Protein AF-A0A7L5YLI7-F1 (afdb_monomer)

Secondary structure (DSSP, 8-state):
-EEEEEETTEEEEEES--TTHHHHHH-THHHHHHHHHHHHHHTEEEEEEE-GGGT-SSEEEEEEE-SSPP-------

Nearest PDB structures (foldseek):
  6drd-assembly1_A  TM=4.733E-01  e=6.252E+00  Homo sapiens
  2p9p-assembly1_D  TM=4.819E-01  e=8.999E+00  Bos taurus
  8clj-assembly1_A  TM=2.670E-01  e=7.501E+00  Homo sapiens

Mean predicted aligned error: 5.55 Å

pLDDT: mean 88.65, std 11.99, range [50.56, 97.5]

Solvent-accessible surface area (backbone atoms only — not comparable to full-atom values): 4585 Å² total; per-residue (Å²): 102,74,50,80,45,80,53,99,70,39,35,36,43,36,31,58,59,63,96,52,53,75,57,38,74,80,36,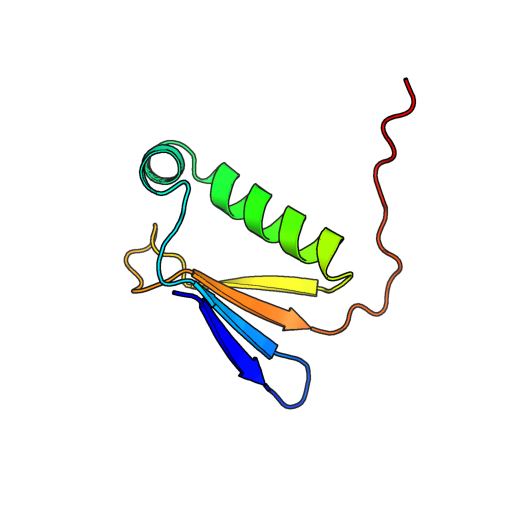62,64,52,58,56,49,51,42,49,50,49,22,61,75,67,52,27,46,54,42,79,77,39,39,47,92,78,72,42,85,28,36,31,33,43,36,31,78,43,93,66,84,76,84,74,85,75,84,82,128

Sequence (77 aa):
MTDLQVTDSGYILKEYNCPYHELAQEHREICDMEQTMMAQVLAADVELTQCMMDGHRGCYFNVLARTAPVQLHTQSS

Structure (mmCIF, N/CA/C/O backbone):
data_AF-A0A7L5YLI7-F1
#
_entry.id   AF-A0A7L5YLI7-F1
#
loop_
_atom_site.group_PDB
_atom_site.id
_atom_site.type_symbol
_atom_site.label_atom_id
_atom_site.label_alt_id
_atom_site.label_comp_id
_atom_site.label_asym_id
_atom_site.label_entity_id
_atom_site.label_seq_id
_atom_site.pdbx_PDB_ins_code
_atom_site.Cartn_x
_atom_site.Cartn_y
_atom_site.Cartn_z
_atom_site.occupancy
_atom_site.B_iso_or_equiv
_atom_site.auth_seq_id
_atom_site.auth_comp_id
_atom_site.auth_asym_id
_atom_site.auth_atom_id
_atom_site.pdbx_PDB_model_num
ATOM 1 N N . MET A 1 1 ? 9.347 -5.462 11.026 1.00 73.00 1 MET A N 1
ATOM 2 C CA . MET A 1 1 ? 10.304 -6.050 10.063 1.00 73.00 1 MET A CA 1
ATOM 3 C C . MET A 1 1 ? 9.700 -5.854 8.689 1.00 73.00 1 MET A C 1
ATOM 5 O O . MET A 1 1 ? 8.506 -6.102 8.561 1.00 73.00 1 MET A O 1
ATOM 9 N N . THR A 1 2 ? 10.485 -5.377 7.727 1.00 87.50 2 THR A N 1
ATOM 10 C CA . THR A 1 2 ? 10.017 -5.081 6.368 1.00 87.50 2 THR A CA 1
ATOM 11 C C . THR A 1 2 ? 10.880 -5.849 5.377 1.00 87.50 2 THR A C 1
ATOM 13 O O . THR A 1 2 ? 12.097 -5.902 5.550 1.00 87.50 2 THR A O 1
ATOM 16 N N . ASP A 1 3 ? 10.249 -6.476 4.391 1.00 93.94 3 ASP A N 1
ATOM 17 C CA . ASP A 1 3 ? 10.899 -7.276 3.349 1.00 93.94 3 ASP A CA 1
ATOM 18 C C . ASP A 1 3 ? 10.517 -6.742 1.965 1.00 93.94 3 ASP A C 1
ATOM 20 O O . ASP A 1 3 ? 9.396 -6.268 1.766 1.00 93.94 3 ASP A O 1
ATOM 24 N N . LEU A 1 4 ? 11.454 -6.807 1.020 1.00 95.12 4 LEU A N 1
ATOM 25 C CA . LEU A 1 4 ? 11.266 -6.353 -0.354 1.00 95.12 4 LEU A CA 1
ATOM 26 C C . LEU A 1 4 ? 11.488 -7.526 -1.308 1.00 95.12 4 LEU A C 1
ATOM 28 O O . LEU A 1 4 ? 12.573 -8.104 -1.350 1.00 95.12 4 LEU A O 1
ATOM 32 N N . GLN A 1 5 ? 10.485 -7.827 -2.127 1.00 96.50 5 GLN A N 1
ATOM 33 C CA . GLN A 1 5 ? 10.565 -8.856 -3.158 1.00 96.50 5 GLN A CA 1
ATOM 34 C C . GLN A 1 5 ? 10.450 -8.223 -4.546 1.00 96.50 5 GLN A C 1
ATOM 36 O O . GLN A 1 5 ? 9.420 -7.645 -4.871 1.00 96.50 5 GLN A O 1
ATOM 41 N N . VAL A 1 6 ? 11.478 -8.362 -5.385 1.00 94.94 6 VAL A N 1
ATOM 42 C CA . VAL A 1 6 ? 11.455 -7.878 -6.777 1.00 94.94 6 VAL A CA 1
ATOM 43 C C . VAL A 1 6 ? 10.572 -8.781 -7.643 1.00 94.94 6 VAL A C 1
ATOM 45 O O . VAL A 1 6 ? 10.561 -10.002 -7.469 1.00 94.94 6 VAL A O 1
ATOM 48 N N . THR A 1 7 ? 9.846 -8.177 -8.579 1.00 92.38 7 THR A N 1
ATOM 49 C CA . THR A 1 7 ? 9.044 -8.856 -9.605 1.00 92.38 7 THR A CA 1
ATOM 50 C C . THR A 1 7 ? 9.460 -8.370 -10.995 1.00 92.38 7 THR A C 1
ATOM 52 O O . THR A 1 7 ? 10.255 -7.440 -11.121 1.00 92.38 7 THR A O 1
ATOM 55 N N . ASP A 1 8 ? 8.910 -8.967 -12.052 1.00 91.31 8 ASP A N 1
ATOM 56 C CA . ASP A 1 8 ? 9.218 -8.560 -13.431 1.00 91.31 8 ASP A CA 1
ATOM 57 C C . ASP A 1 8 ? 8.780 -7.116 -13.746 1.00 91.31 8 ASP A C 1
ATOM 59 O O . ASP A 1 8 ? 9.343 -6.472 -14.629 1.00 91.31 8 ASP A O 1
ATOM 63 N N . SER A 1 9 ? 7.777 -6.597 -13.029 1.00 88.62 9 SER A N 1
ATOM 64 C CA . SER A 1 9 ? 7.142 -5.299 -13.293 1.00 88.62 9 SER A CA 1
ATOM 65 C C . SER A 1 9 ? 7.281 -4.286 -12.151 1.00 88.62 9 SER A C 1
ATOM 67 O O . SER A 1 9 ? 6.713 -3.195 -12.234 1.00 88.62 9 SER A O 1
ATOM 69 N N . GLY A 1 10 ? 7.996 -4.629 -11.077 1.00 93.69 10 GLY A N 1
ATOM 70 C CA . GLY A 1 10 ? 8.100 -3.787 -9.890 1.00 93.69 10 GLY A CA 1
ATOM 71 C C . GLY A 1 10 ? 8.591 -4.547 -8.663 1.00 93.69 10 GLY A C 1
ATOM 72 O O . GLY A 1 10 ? 9.580 -5.282 -8.722 1.00 93.69 10 GLY A O 1
ATOM 73 N N . TYR A 1 11 ? 7.923 -4.344 -7.530 1.00 96.06 11 TYR A N 1
ATOM 74 C CA . TYR A 1 11 ? 8.260 -5.017 -6.278 1.00 96.06 11 TYR A CA 1
ATOM 75 C C . TYR A 1 11 ? 7.055 -5.158 -5.350 1.00 96.06 11 TYR A C 1
ATOM 77 O O . TYR A 1 11 ? 6.082 -4.418 -5.440 1.00 96.06 11 TYR A O 1
ATOM 85 N N . ILE A 1 12 ? 7.150 -6.104 -4.423 1.00 97.06 12 ILE A N 1
ATOM 86 C CA . ILE A 1 12 ? 6.215 -6.281 -3.318 1.00 97.06 12 ILE A CA 1
ATOM 87 C C . ILE A 1 12 ? 6.929 -5.860 -2.036 1.00 97.06 12 ILE A C 1
ATOM 89 O O . ILE A 1 12 ? 7.949 -6.457 -1.674 1.00 97.06 12 ILE A O 1
ATOM 93 N N . LEU A 1 13 ? 6.392 -4.854 -1.347 1.00 96.31 13 LEU A N 1
ATOM 94 C CA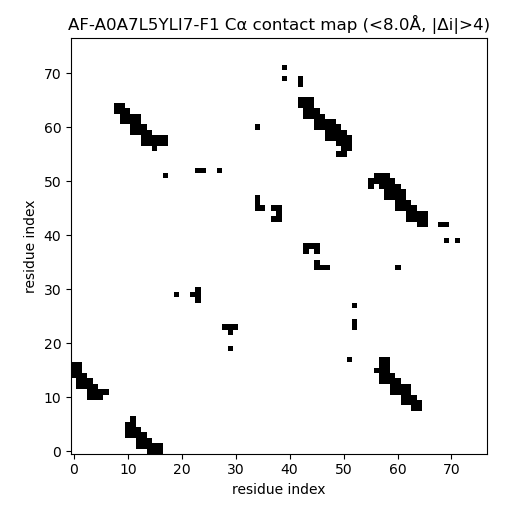 . LEU A 1 13 ? 6.824 -4.466 -0.005 1.00 96.31 13 LEU A CA 1
ATOM 95 C C . LEU A 1 13 ? 5.963 -5.193 1.028 1.00 96.31 13 LEU A C 1
ATOM 97 O O . LEU A 1 13 ? 4.737 -5.123 0.972 1.00 96.31 13 LEU A O 1
ATOM 101 N N . LYS A 1 14 ? 6.591 -5.895 1.969 1.00 96.50 14 LYS A N 1
ATOM 102 C CA . LYS A 1 14 ? 5.897 -6.655 3.015 1.00 96.50 14 LYS A CA 1
ATOM 103 C C . LYS A 1 14 ? 6.219 -6.082 4.377 1.00 96.50 14 LYS A C 1
ATOM 105 O O . LYS A 1 14 ? 7.379 -6.090 4.787 1.00 96.50 14 LYS A O 1
ATOM 110 N N . GLU A 1 15 ? 5.194 -5.680 5.107 1.00 95.25 15 GLU A N 1
ATOM 111 C CA . GLU A 1 15 ? 5.318 -5.159 6.461 1.00 95.25 15 GLU A CA 1
ATOM 112 C C . GLU A 1 15 ? 4.662 -6.110 7.452 1.00 95.25 15 GLU A C 1
ATOM 114 O O . GLU A 1 15 ? 3.465 -6.381 7.397 1.00 95.25 15 GLU A O 1
ATOM 119 N N . TYR A 1 16 ? 5.460 -6.638 8.375 1.00 94.00 16 TYR A N 1
ATOM 120 C CA . TYR A 1 16 ? 4.975 -7.586 9.383 1.00 94.00 16 TYR A CA 1
ATOM 121 C C . TYR A 1 16 ? 4.541 -6.908 10.688 1.00 94.00 16 TYR A C 1
ATOM 123 O O . TYR A 1 16 ? 4.068 -7.579 11.596 1.00 94.00 16 TYR A O 1
ATOM 131 N N . ASN A 1 17 ? 4.712 -5.586 10.783 1.00 90.12 17 ASN A N 1
ATOM 132 C CA . ASN A 1 17 ? 4.278 -4.771 11.913 1.00 90.12 17 ASN A CA 1
ATOM 133 C C . ASN A 1 17 ? 3.557 -3.538 11.358 1.00 90.12 17 ASN A C 1
ATOM 135 O O . ASN A 1 17 ? 4.142 -2.853 10.526 1.00 90.12 17 ASN A O 1
ATOM 139 N N . CYS A 1 18 ? 2.348 -3.232 11.837 1.00 89.00 18 CYS A N 1
ATOM 140 C CA . CYS A 1 18 ? 1.678 -1.967 11.526 1.00 89.00 18 CYS A CA 1
ATOM 141 C C . CYS A 1 18 ? 1.912 -1.017 12.705 1.00 89.00 18 CYS A C 1
ATOM 143 O O . CYS A 1 18 ? 1.502 -1.346 13.823 1.00 89.00 18 CYS A O 1
ATOM 145 N N . PRO A 1 19 ? 2.557 0.143 12.495 1.00 87.50 19 PRO A N 1
ATOM 146 C CA . PRO A 1 19 ? 2.774 1.114 13.568 1.00 87.50 19 PRO A CA 1
ATOM 147 C C . PRO A 1 19 ? 1.455 1.671 14.120 1.00 87.50 19 PRO A C 1
ATOM 149 O O . PRO A 1 19 ? 1.408 2.121 15.260 1.00 87.50 19 PRO A O 1
ATOM 152 N N . TYR A 1 20 ? 0.380 1.587 13.337 1.00 91.75 20 TYR A N 1
ATOM 153 C CA . TYR A 1 20 ? -0.954 2.047 13.696 1.00 91.75 20 TYR A CA 1
ATOM 154 C C . TYR A 1 20 ? -1.902 0.910 14.090 1.00 91.75 20 TYR A C 1
ATOM 156 O O . TYR A 1 20 ? -3.108 1.103 14.042 1.00 91.75 20 TYR A O 1
ATOM 164 N N . HIS A 1 21 ? -1.398 -0.273 14.461 1.00 89.88 21 HIS A N 1
ATOM 165 C CA . HIS A 1 21 ? -2.223 -1.473 14.654 1.00 89.88 21 HIS A CA 1
ATOM 166 C C . HIS A 1 21 ? -3.445 -1.270 15.568 1.00 89.88 21 HIS A C 1
ATOM 168 O O . HIS A 1 21 ? -4.521 -1.774 15.261 1.00 89.88 21 HIS A O 1
ATOM 174 N N . GLU A 1 22 ? -3.296 -0.547 16.679 1.00 91.56 22 GLU A N 1
ATOM 175 C CA . GLU A 1 22 ? -4.411 -0.258 17.594 1.00 91.56 22 GLU A CA 1
ATOM 176 C C . GLU A 1 22 ? -5.438 0.678 16.949 1.00 91.56 22 GLU A C 1
ATOM 178 O O . GLU A 1 22 ? -6.628 0.385 16.948 1.00 91.56 22 GLU A O 1
ATOM 183 N N . LEU A 1 23 ? -4.980 1.761 16.318 1.00 92.75 23 LEU A N 1
ATOM 184 C CA . LEU A 1 23 ? -5.866 2.723 15.665 1.00 92.75 23 LEU A CA 1
ATOM 185 C C . LEU A 1 23 ? -6.543 2.134 14.421 1.00 92.75 23 LEU A C 1
ATOM 187 O O . LEU A 1 23 ? -7.709 2.410 14.176 1.00 92.75 23 LEU A O 1
ATOM 191 N N . ALA A 1 24 ? -5.846 1.300 13.651 1.00 91.69 24 ALA A N 1
ATOM 192 C CA . ALA A 1 24 ? -6.363 0.682 12.432 1.00 91.69 24 ALA A CA 1
ATOM 193 C C . ALA A 1 24 ? -7.475 -0.347 12.706 1.00 91.69 24 ALA A C 1
ATOM 195 O O . ALA A 1 24 ? -8.287 -0.614 11.818 1.00 91.69 24 ALA A O 1
ATOM 196 N N . GLN A 1 25 ? -7.544 -0.897 13.927 1.00 90.12 25 GLN A N 1
ATOM 197 C CA . GLN A 1 25 ? -8.663 -1.746 14.352 1.00 90.12 25 GLN A CA 1
ATOM 198 C C . GLN A 1 25 ? -9.971 -0.957 14.451 1.00 90.12 25 GLN A C 1
ATOM 200 O O . GLN A 1 25 ? -11.034 -1.494 14.143 1.00 90.12 25 GLN A O 1
ATOM 205 N N . GLU A 1 26 ? -9.892 0.309 14.854 1.00 94.12 26 GLU A N 1
ATOM 206 C CA . GLU A 1 26 ? -11.048 1.202 14.965 1.00 94.12 26 GLU A CA 1
ATOM 207 C C . GLU A 1 26 ? -11.278 1.996 13.667 1.00 94.12 26 GLU A C 1
ATOM 209 O O . GLU A 1 26 ? -12.419 2.276 13.295 1.00 94.12 26 GLU A O 1
ATOM 214 N N . HIS A 1 27 ? -10.201 2.305 12.938 1.00 93.94 27 HIS A N 1
ATOM 215 C CA . HIS A 1 27 ? -10.177 3.224 11.802 1.00 93.94 27 HIS A CA 1
ATOM 216 C C . HIS A 1 27 ? -9.448 2.621 10.593 1.00 93.94 27 HIS A C 1
ATOM 218 O O . HIS A 1 27 ? -8.258 2.849 10.368 1.00 93.94 27 HIS A O 1
ATOM 224 N N . ARG A 1 28 ? -10.193 1.887 9.757 1.00 89.81 28 ARG A N 1
ATOM 225 C CA . ARG A 1 28 ? -9.683 1.283 8.505 1.00 89.81 28 ARG A CA 1
ATOM 226 C C . ARG A 1 28 ? -9.059 2.290 7.534 1.00 89.81 28 ARG A C 1
ATOM 228 O O . ARG A 1 28 ? -8.129 1.930 6.823 1.00 89.81 28 ARG A O 1
ATOM 235 N N . GLU A 1 29 ? -9.519 3.540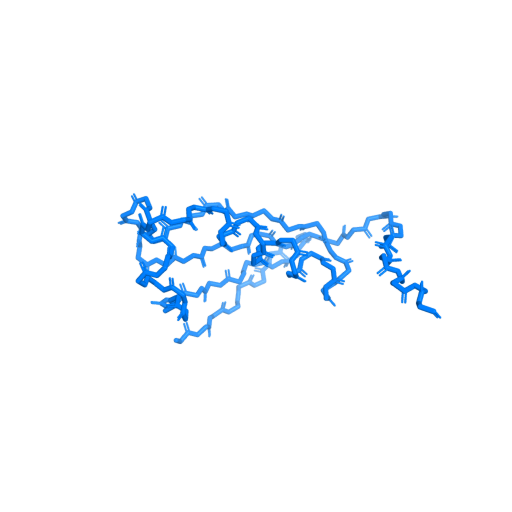 7.556 1.00 94.19 29 GLU A N 1
ATOM 236 C CA .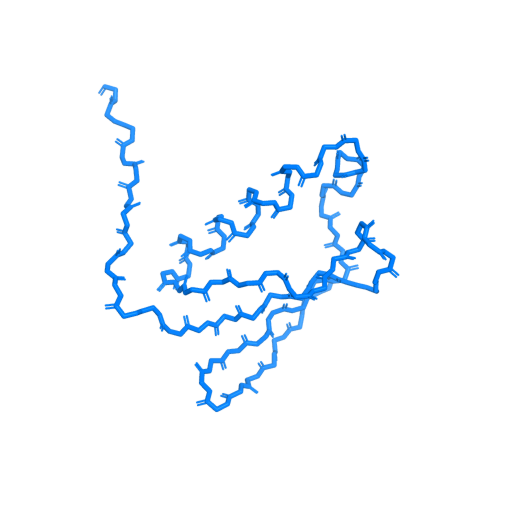 GLU A 1 29 ? -8.998 4.654 6.745 1.00 94.19 29 GLU A CA 1
ATOM 237 C C . GLU A 1 29 ? -7.490 4.901 6.923 1.00 94.19 29 GLU A C 1
ATOM 239 O O . GLU A 1 29 ? -6.843 5.474 6.048 1.00 94.19 29 GLU A O 1
ATOM 244 N N . ILE A 1 30 ? -6.896 4.423 8.020 1.00 94.00 30 ILE A N 1
ATOM 245 C CA . ILE A 1 30 ? -5.451 4.497 8.248 1.00 94.00 30 ILE A CA 1
ATOM 246 C C . ILE A 1 30 ? -4.677 3.627 7.252 1.00 94.00 30 ILE A C 1
ATOM 248 O O . ILE A 1 30 ? -3.615 4.040 6.787 1.00 94.00 30 ILE A O 1
ATOM 252 N N . CYS A 1 31 ? -5.202 2.454 6.884 1.00 93.44 31 CYS A N 1
ATOM 253 C CA . CYS A 1 31 ? -4.576 1.604 5.869 1.00 93.44 31 CYS A CA 1
ATOM 254 C C . CYS A 1 31 ? -4.615 2.271 4.485 1.00 93.44 31 CYS A C 1
ATOM 256 O O . CYS A 1 31 ? -3.631 2.222 3.749 1.00 93.44 31 CYS A O 1
ATOM 258 N N . ASP A 1 32 ? -5.716 2.953 4.161 1.00 93.56 32 ASP A N 1
ATOM 259 C CA . ASP A 1 32 ? -5.860 3.695 2.902 1.00 93.56 32 ASP A CA 1
ATOM 260 C C . ASP A 1 32 ? -4.924 4.913 2.863 1.00 93.56 32 ASP A C 1
ATOM 262 O O . ASP A 1 32 ? -4.304 5.217 1.837 1.00 93.56 32 ASP A O 1
ATOM 266 N N . MET A 1 33 ? -4.781 5.603 4.001 1.00 95.25 33 MET A N 1
ATOM 267 C CA . MET A 1 33 ? -3.826 6.697 4.170 1.00 95.25 33 MET A CA 1
ATOM 268 C C . MET A 1 33 ? -2.387 6.213 3.956 1.00 95.25 33 MET A C 1
ATOM 270 O O . MET A 1 33 ? -1.636 6.859 3.227 1.00 95.25 33 MET A O 1
ATOM 274 N N . GLU A 1 34 ? -2.003 5.087 4.560 1.00 94.75 34 GLU A N 1
ATOM 275 C CA . GLU A 1 34 ? -0.673 4.482 4.411 1.00 94.75 34 GLU A CA 1
ATOM 276 C C . GLU A 1 34 ? -0.391 4.097 2.953 1.00 94.75 34 GLU A C 1
ATOM 278 O O . GLU A 1 34 ? 0.631 4.501 2.393 1.00 94.75 34 GLU A O 1
ATOM 283 N N . GLN A 1 35 ? -1.335 3.423 2.290 1.00 94.69 35 GLN A N 1
ATOM 284 C CA . GLN A 1 35 ? -1.232 3.097 0.865 1.00 94.69 35 GLN A CA 1
ATOM 285 C C . GLN A 1 35 ? -1.062 4.357 0.001 1.00 94.69 35 GLN A C 1
ATOM 287 O O . GLN A 1 35 ? -0.213 4.397 -0.894 1.00 94.69 35 GLN A O 1
ATOM 292 N N . THR A 1 36 ? -1.848 5.401 0.277 1.00 94.25 36 THR A N 1
ATOM 293 C CA . THR A 1 36 ? -1.776 6.681 -0.443 1.00 94.25 36 THR A CA 1
ATOM 294 C C . THR A 1 36 ? -0.426 7.361 -0.228 1.00 94.25 36 THR A C 1
ATOM 296 O O . THR A 1 36 ? 0.188 7.844 -1.182 1.00 94.25 36 THR A O 1
ATOM 299 N N . MET A 1 37 ? 0.064 7.369 1.012 1.00 94.00 37 MET A N 1
ATOM 300 C CA . MET A 1 37 ? 1.370 7.911 1.378 1.00 94.00 37 MET A CA 1
ATOM 301 C C . MET A 1 37 ? 2.496 7.171 0.647 1.00 94.00 37 MET A C 1
ATOM 303 O O . MET A 1 37 ? 3.355 7.818 0.043 1.00 94.00 37 MET A O 1
ATOM 307 N N . MET A 1 38 ? 2.448 5.838 0.592 1.00 9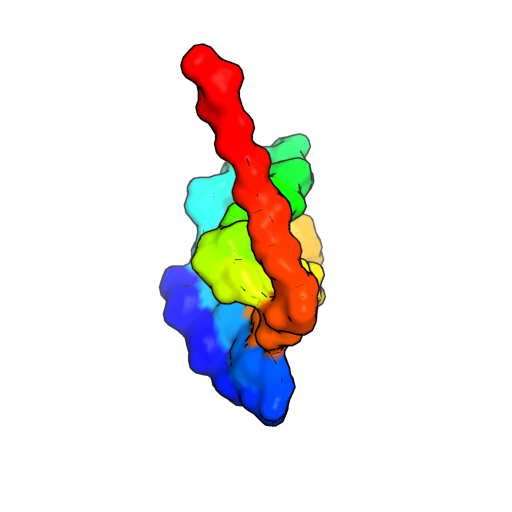3.56 38 MET A N 1
ATOM 308 C CA . MET A 1 38 ? 3.400 5.037 -0.179 1.00 93.56 38 MET A CA 1
ATOM 309 C C . MET A 1 38 ? 3.353 5.361 -1.675 1.00 93.56 38 MET A C 1
ATOM 311 O O . MET A 1 38 ? 4.404 5.575 -2.278 1.00 93.56 38 MET A O 1
ATOM 315 N N . ALA A 1 39 ? 2.163 5.457 -2.274 1.00 93.62 39 ALA A N 1
ATOM 316 C CA . ALA A 1 39 ? 2.016 5.800 -3.690 1.00 93.62 39 ALA A CA 1
ATOM 317 C C . ALA A 1 39 ? 2.640 7.165 -4.027 1.00 93.62 39 ALA A C 1
ATOM 319 O O . ALA A 1 39 ? 3.316 7.321 -5.047 1.00 93.62 39 ALA A O 1
ATOM 320 N N . GLN A 1 40 ? 2.454 8.150 -3.144 1.00 92.50 40 GLN A N 1
ATOM 321 C CA . GLN A 1 40 ? 3.017 9.490 -3.304 1.00 92.50 40 GLN A CA 1
ATOM 322 C C . GLN A 1 40 ? 4.540 9.502 -3.152 1.00 92.50 40 GLN A C 1
ATOM 324 O O . GLN A 1 40 ? 5.231 10.035 -4.020 1.00 92.50 40 GLN A O 1
ATOM 329 N N . VAL A 1 41 ? 5.064 8.912 -2.073 1.00 92.94 41 VAL A N 1
ATOM 330 C CA . VAL A 1 41 ? 6.505 8.914 -1.764 1.00 92.94 41 VAL A CA 1
ATOM 331 C C . VAL A 1 41 ? 7.302 8.136 -2.807 1.00 92.94 41 VAL A C 1
ATOM 333 O O . VAL A 1 41 ? 8.386 8.566 -3.199 1.00 92.94 41 VAL A O 1
ATOM 336 N N . LEU A 1 42 ? 6.768 7.008 -3.275 1.00 92.19 42 LEU A N 1
ATOM 337 C CA . LEU A 1 42 ? 7.438 6.146 -4.250 1.00 92.19 42 LEU A CA 1
ATOM 338 C C . LEU A 1 42 ? 7.214 6.600 -5.697 1.00 92.19 42 LEU A C 1
ATOM 340 O O . LEU A 1 42 ? 7.836 6.046 -6.602 1.00 92.19 42 LEU A O 1
ATOM 344 N N . ALA A 1 43 ? 6.332 7.580 -5.918 1.00 91.62 43 ALA A N 1
ATOM 345 C CA . ALA A 1 43 ? 5.860 7.974 -7.241 1.00 91.62 43 ALA A CA 1
ATOM 346 C C . ALA A 1 43 ? 5.447 6.767 -8.099 1.00 91.62 43 ALA A C 1
ATOM 348 O O . ALA A 1 43 ? 5.823 6.644 -9.265 1.00 91.62 43 ALA A O 1
ATOM 349 N N . ALA A 1 44 ? 4.687 5.861 -7.488 1.00 93.25 44 ALA A N 1
ATOM 350 C CA . ALA A 1 44 ? 4.359 4.548 -8.020 1.00 93.25 44 ALA A CA 1
ATOM 351 C C . ALA A 1 44 ? 2.870 4.244 -7.822 1.00 93.25 44 ALA A C 1
ATOM 353 O O . ALA A 1 44 ? 2.217 4.827 -6.954 1.00 93.25 44 ALA A O 1
ATOM 354 N N . ASP A 1 45 ? 2.332 3.326 -8.621 1.00 94.50 45 ASP A N 1
ATOM 355 C CA . ASP A 1 45 ? 1.007 2.775 -8.361 1.00 94.50 45 ASP A CA 1
ATOM 356 C C . ASP A 1 45 ? 1.156 1.681 -7.304 1.00 94.50 45 ASP A C 1
ATOM 358 O O . ASP A 1 45 ? 1.912 0.725 -7.486 1.00 94.50 45 ASP A O 1
ATOM 362 N N . VAL A 1 46 ? 0.479 1.868 -6.170 1.00 96.06 46 VAL A N 1
ATOM 363 C CA . VAL A 1 46 ? 0.597 1.004 -4.993 1.00 96.06 46 VAL A CA 1
ATOM 364 C C . VAL A 1 46 ? -0.759 0.402 -4.667 1.00 96.06 46 VAL A C 1
ATOM 366 O O . VAL A 1 46 ? -1.741 1.125 -4.508 1.00 96.06 46 VAL A O 1
ATOM 369 N N . GLU A 1 47 ? -0.800 -0.917 -4.515 1.00 96.38 47 GLU A N 1
ATOM 370 C CA . GLU A 1 47 ? -1.991 -1.676 -4.137 1.00 96.38 47 GLU A CA 1
ATOM 371 C C . GLU A 1 47 ? -1.747 -2.476 -2.8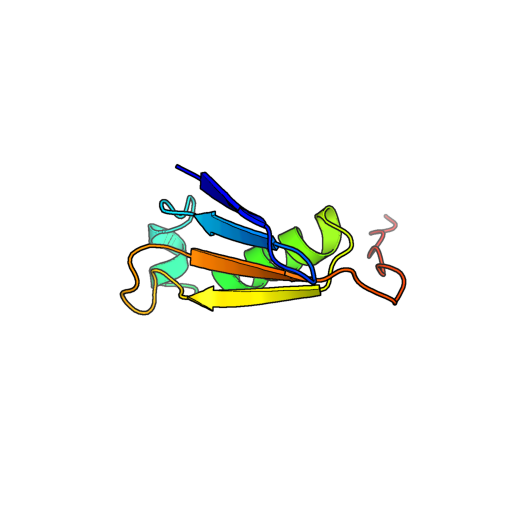54 1.00 96.38 47 GLU A C 1
ATOM 373 O O . GLU A 1 47 ? -0.816 -3.280 -2.795 1.00 96.38 47 GLU A O 1
ATOM 378 N N . LEU A 1 48 ? -2.591 -2.290 -1.835 1.00 96.50 48 LEU A N 1
ATOM 379 C CA . LEU A 1 48 ? -2.600 -3.140 -0.644 1.00 96.50 48 LEU A CA 1
ATOM 380 C C . LEU A 1 48 ? -3.312 -4.466 -0.962 1.00 96.50 48 LEU A C 1
ATOM 382 O O . LEU A 1 48 ? -4.531 -4.521 -1.079 1.00 96.50 48 LEU A O 1
ATOM 386 N N . THR A 1 49 ? -2.541 -5.544 -1.097 1.00 96.69 49 THR A N 1
ATOM 387 C CA . THR A 1 49 ? -3.032 -6.872 -1.524 1.00 96.69 49 THR A CA 1
ATOM 388 C C . THR A 1 49 ? -3.303 -7.835 -0.367 1.00 96.69 49 THR A C 1
ATOM 390 O O . THR A 1 49 ? -4.071 -8.784 -0.510 1.00 96.69 49 THR A O 1
ATOM 393 N N . GLN A 1 50 ? -2.669 -7.610 0.785 1.00 96.81 50 GLN A N 1
ATOM 394 C CA . GLN A 1 50 ? -2.950 -8.293 2.050 1.00 96.81 50 GLN A CA 1
ATOM 395 C C . GLN A 1 50 ? -2.869 -7.273 3.174 1.00 96.81 50 GLN A C 1
ATOM 397 O O . GLN A 1 50 ? -1.995 -6.415 3.123 1.00 96.81 50 GLN A O 1
ATOM 402 N N . CYS A 1 51 ? -3.726 -7.385 4.188 1.00 95.25 51 CYS A N 1
ATOM 403 C CA . CYS A 1 51 ? -3.735 -6.497 5.347 1.00 95.25 51 CYS A CA 1
ATOM 404 C C . CYS A 1 51 ? -3.853 -7.282 6.660 1.00 95.25 51 CYS A C 1
ATOM 406 O O . CYS A 1 51 ? -4.637 -8.226 6.777 1.00 95.25 51 CYS A O 1
ATOM 408 N N . MET A 1 52 ? -3.121 -6.859 7.692 1.00 94.38 52 MET A N 1
ATOM 409 C CA . MET A 1 52 ? -3.231 -7.472 9.023 1.00 94.38 52 MET A CA 1
ATOM 410 C C . MET A 1 52 ? -4.621 -7.309 9.642 1.00 94.38 52 MET A C 1
ATOM 412 O O . MET A 1 52 ? -5.045 -8.172 10.406 1.00 94.38 52 MET A O 1
ATOM 416 N N . MET A 1 53 ? -5.355 -6.251 9.283 1.00 93.25 53 MET A N 1
ATOM 417 C CA . MET A 1 53 ? -6.732 -6.040 9.748 1.00 93.25 53 MET A CA 1
ATOM 418 C C . MET A 1 53 ? -7.719 -7.066 9.172 1.00 93.25 53 MET A C 1
ATOM 420 O O . MET A 1 53 ? -8.798 -7.254 9.725 1.00 93.25 53 MET A O 1
ATOM 424 N N . ASP A 1 54 ? -7.338 -7.764 8.098 1.00 93.56 54 ASP A N 1
ATOM 425 C CA . ASP A 1 54 ? -8.086 -8.883 7.510 1.00 93.56 54 ASP A CA 1
ATOM 426 C C . ASP A 1 54 ? -7.609 -10.254 8.030 1.00 93.56 54 ASP A C 1
ATOM 428 O O . ASP A 1 54 ? -8.031 -11.299 7.539 1.00 93.56 54 ASP A O 1
ATOM 432 N N . GLY A 1 55 ? -6.724 -10.274 9.034 1.00 93.44 55 GLY A N 1
ATOM 433 C CA . GLY A 1 55 ? -6.185 -11.502 9.627 1.00 93.44 55 GLY A CA 1
ATOM 434 C C . GLY A 1 55 ? -4.968 -12.082 8.898 1.00 93.44 55 GLY A C 1
ATOM 435 O O . GLY A 1 55 ? -4.528 -13.189 9.221 1.00 93.44 55 GLY A O 1
ATOM 436 N N . HIS A 1 56 ? -4.397 -11.360 7.929 1.00 95.88 56 HIS A N 1
ATOM 437 C CA . HIS A 1 56 ? -3.139 -11.759 7.298 1.00 95.88 56 HIS A CA 1
ATOM 438 C C . HIS A 1 56 ? -1.939 -11.550 8.235 1.00 95.88 56 HIS A C 1
ATOM 440 O O . HIS A 1 56 ? -1.994 -10.815 9.217 1.00 95.88 56 HIS A O 1
ATOM 446 N N . ARG A 1 57 ? -0.808 -12.190 7.911 1.00 93.19 57 ARG A N 1
ATOM 447 C CA . ARG A 1 57 ? 0.433 -12.100 8.706 1.00 93.19 57 ARG A CA 1
ATOM 448 C C . ARG A 1 57 ? 1.182 -10.770 8.554 1.00 93.19 57 ARG A C 1
ATOM 450 O O . ARG A 1 57 ? 2.182 -10.572 9.233 1.00 93.19 57 ARG A O 1
ATOM 457 N N . GLY A 1 58 ? 0.763 -9.918 7.625 1.00 94.69 58 GLY A N 1
ATOM 458 C CA . GLY A 1 58 ? 1.417 -8.660 7.291 1.00 94.69 58 GLY A CA 1
ATOM 459 C C . GLY A 1 58 ? 0.602 -7.860 6.279 1.00 94.69 58 GLY A C 1
ATOM 460 O O . GLY A 1 58 ? -0.343 -8.389 5.688 1.00 94.69 58 GLY A O 1
ATOM 461 N N . CYS A 1 59 ? 0.977 -6.596 6.096 1.00 96.19 59 CYS A N 1
ATOM 462 C CA . CYS A 1 59 ? 0.471 -5.735 5.033 1.00 96.19 59 CYS A CA 1
ATOM 463 C C . CYS A 1 59 ? 1.392 -5.831 3.815 1.00 96.19 59 CYS A C 1
ATOM 465 O O . CYS A 1 59 ? 2.590 -5.564 3.935 1.00 96.19 59 CYS A O 1
ATOM 467 N N . TYR A 1 60 ? 0.872 -6.280 2.670 1.00 97.06 60 TYR A N 1
ATOM 468 C CA . TYR A 1 60 ? 1.664 -6.486 1.451 1.00 97.06 60 TYR A CA 1
ATOM 469 C C . TYR A 1 60 ? 1.227 -5.509 0.371 1.00 97.06 60 TYR A C 1
ATOM 471 O O . TYR A 1 60 ? 0.094 -5.565 -0.109 1.00 97.06 60 TYR A O 1
ATOM 479 N N . PHE A 1 61 ? 2.156 -4.665 -0.047 1.00 97.19 61 PHE A N 1
ATOM 480 C CA . PHE A 1 61 ? 1.935 -3.635 -1.042 1.00 97.19 61 PH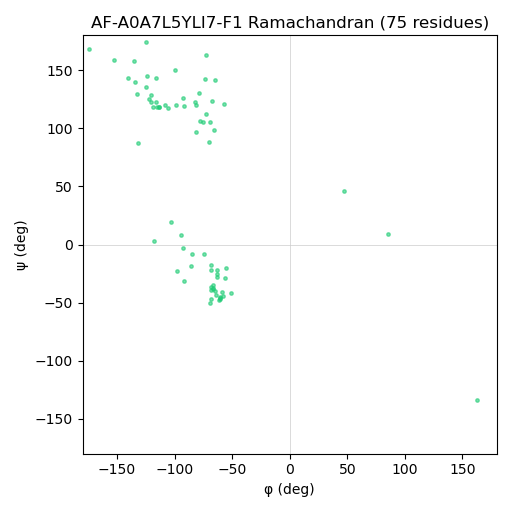E A CA 1
ATOM 481 C C . PHE A 1 61 ? 2.588 -4.042 -2.355 1.00 97.19 61 PHE A C 1
ATOM 483 O O . PHE A 1 61 ? 3.808 -4.206 -2.420 1.00 97.19 61 PHE A O 1
ATOM 490 N N . ASN A 1 62 ? 1.786 -4.209 -3.400 1.00 97.50 62 ASN A N 1
ATOM 491 C CA . ASN A 1 62 ? 2.286 -4.370 -4.755 1.00 97.50 62 ASN A CA 1
ATOM 492 C C . ASN A 1 62 ? 2.589 -2.986 -5.327 1.00 97.50 62 ASN A C 1
ATOM 494 O O . ASN A 1 62 ? 1.705 -2.131 -5.355 1.00 97.50 62 ASN A O 1
ATOM 498 N N . VAL A 1 63 ? 3.828 -2.764 -5.755 1.00 96.62 63 VAL A N 1
ATOM 499 C CA . VAL A 1 63 ? 4.301 -1.469 -6.238 1.00 96.62 63 VAL A CA 1
ATOM 500 C C . VAL A 1 63 ? 4.738 -1.593 -7.688 1.00 96.62 63 VAL A C 1
ATOM 502 O O . VAL A 1 63 ? 5.674 -2.328 -8.015 1.00 96.62 63 VAL A O 1
ATOM 505 N N . LEU A 1 64 ? 4.054 -0.853 -8.555 1.00 95.56 64 LEU A N 1
ATOM 506 C CA . LEU A 1 64 ? 4.271 -0.830 -9.995 1.00 95.56 64 LEU A CA 1
ATOM 507 C C . LEU A 1 64 ? 4.737 0.557 -10.429 1.00 95.56 64 LEU A C 1
ATOM 509 O O . LEU A 1 64 ? 4.286 1.577 -9.905 1.00 95.56 64 LEU A O 1
ATOM 513 N N . ALA A 1 65 ? 5.642 0.601 -11.407 1.00 88.12 65 ALA A N 1
ATOM 514 C CA . ALA A 1 65 ? 6.097 1.865 -11.969 1.00 88.12 65 ALA A CA 1
ATOM 515 C C . ALA A 1 65 ? 4.898 2.657 -12.510 1.00 88.12 65 ALA A C 1
ATOM 517 O O . ALA A 1 65 ? 4.182 2.187 -13.395 1.00 88.12 65 ALA A O 1
ATOM 518 N N . ARG A 1 66 ? 4.690 3.864 -11.978 1.00 81.50 66 ARG A N 1
ATOM 519 C CA . ARG A 1 66 ? 3.604 4.733 -12.416 1.00 81.50 66 ARG A CA 1
ATOM 520 C C . ARG A 1 66 ? 3.990 5.424 -13.717 1.00 81.50 66 ARG A C 1
ATOM 522 O O . ARG A 1 66 ? 5.043 6.051 -13.817 1.00 81.50 66 ARG A O 1
ATOM 529 N N . THR A 1 67 ? 3.103 5.369 -14.703 1.00 69.88 67 THR A N 1
ATOM 530 C CA . THR A 1 67 ? 3.290 6.055 -15.994 1.00 69.88 67 THR A CA 1
ATOM 531 C C . THR A 1 67 ? 2.823 7.517 -15.967 1.00 69.88 67 THR A C 1
ATOM 533 O O . THR A 1 67 ? 3.199 8.302 -16.834 1.00 69.88 67 THR A O 1
ATOM 536 N N . ALA A 1 68 ? 1.997 7.896 -14.987 1.00 68.88 68 ALA A N 1
ATOM 537 C CA . ALA A 1 68 ? 1.442 9.241 -14.820 1.00 68.88 68 ALA A CA 1
ATOM 538 C C . ALA A 1 68 ? 2.198 10.080 -13.761 1.00 68.88 68 ALA A C 1
ATOM 540 O O . ALA A 1 68 ? 2.709 9.540 -12.784 1.00 68.88 68 ALA A O 1
ATOM 541 N N . PRO A 1 69 ? 2.253 11.416 -13.886 1.00 64.94 69 PRO A N 1
ATOM 542 C CA . PRO A 1 69 ? 2.882 12.262 -12.872 1.00 64.94 69 PRO A CA 1
ATOM 543 C C . PRO A 1 69 ? 2.129 12.212 -11.529 1.00 64.94 69 PR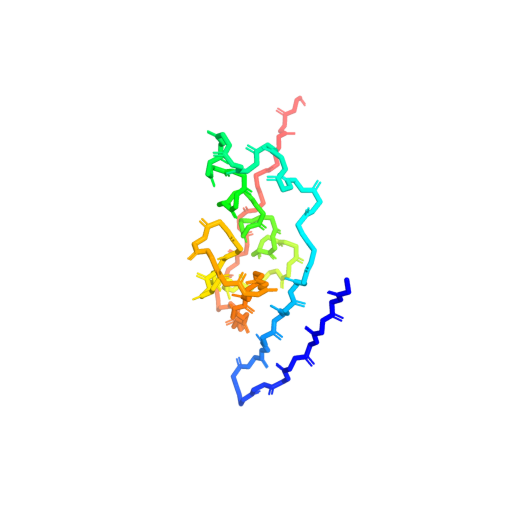O A C 1
ATOM 545 O O . PRO A 1 69 ? 0.897 12.179 -11.485 1.00 64.94 69 PRO A O 1
ATOM 548 N N . VAL A 1 70 ? 2.872 12.225 -10.416 1.00 63.91 70 VAL A N 1
ATOM 549 C CA . VAL A 1 70 ? 2.307 12.376 -9.063 1.00 63.91 70 VAL A CA 1
ATOM 550 C C . VAL A 1 70 ? 1.728 13.781 -8.923 1.00 63.91 70 VAL A C 1
ATOM 552 O O . VAL A 1 70 ? 2.440 14.769 -9.093 1.00 63.91 70 VAL A O 1
ATOM 555 N N . GLN A 1 71 ? 0.443 13.882 -8.586 1.00 65.25 71 GLN A N 1
ATOM 556 C CA . GLN A 1 71 ? -0.155 15.150 -8.177 1.00 65.25 71 GLN A CA 1
ATOM 557 C C . GLN A 1 71 ? 0.179 15.386 -6.705 1.00 65.25 7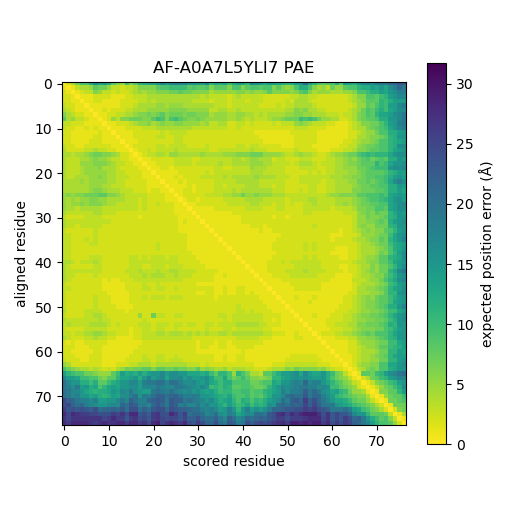1 GLN A C 1
ATOM 559 O O . GLN A 1 71 ? -0.458 14.842 -5.806 1.00 65.25 71 GLN A O 1
ATOM 564 N N . LEU A 1 72 ? 1.227 16.168 -6.460 1.00 61.34 72 LEU A N 1
ATOM 565 C CA . LEU A 1 72 ? 1.557 16.647 -5.124 1.00 61.34 72 LEU A CA 1
ATOM 566 C C . LEU A 1 72 ? 0.525 17.712 -4.743 1.00 61.34 72 LEU A C 1
ATOM 568 O O . LEU A 1 72 ? 0.491 18.786 -5.342 1.00 61.34 72 LEU A O 1
ATOM 572 N N . HIS A 1 73 ? -0.320 17.422 -3.754 1.00 64.88 73 HIS A N 1
ATOM 573 C CA . HIS A 1 73 ? -1.164 18.441 -3.136 1.00 64.88 73 HIS A CA 1
ATOM 574 C C . HIS A 1 73 ? -0.261 19.367 -2.315 1.00 64.88 73 HIS A C 1
ATOM 576 O O . HIS A 1 73 ? -0.008 19.137 -1.134 1.00 64.88 73 HIS A O 1
ATOM 582 N N . THR A 1 74 ? 0.269 20.411 -2.950 1.00 56.38 74 THR A N 1
ATOM 583 C CA . THR A 1 74 ? 0.933 21.499 -2.236 1.00 56.38 74 THR A CA 1
ATOM 584 C C . THR A 1 74 ? -0.136 22.260 -1.463 1.00 56.38 74 THR A C 1
ATOM 586 O O . THR A 1 74 ? -0.929 22.988 -2.059 1.00 56.38 74 THR A O 1
ATOM 589 N N . GLN A 1 75 ? -0.188 22.088 -0.142 1.00 56.06 75 GLN A N 1
ATOM 590 C CA . GLN A 1 75 ? -0.916 23.027 0.706 1.00 56.06 75 GLN A CA 1
ATOM 591 C C . GLN A 1 75 ? -0.195 24.380 0.623 1.00 56.06 75 GLN A C 1
ATOM 593 O O . GLN A 1 75 ? 0.846 24.579 1.245 1.00 56.06 75 GLN A O 1
ATOM 598 N N . SER A 1 76 ? -0.711 25.281 -0.215 1.00 50.56 76 SER A N 1
ATOM 599 C CA . SER A 1 76 ? -0.389 26.706 -0.170 1.00 50.56 76 SER A CA 1
ATOM 600 C C . SER A 1 76 ? -1.130 27.313 1.022 1.00 50.56 76 SER A C 1
ATOM 602 O O . SER A 1 76 ? -2.350 27.460 0.962 1.00 50.56 76 SER A O 1
ATOM 604 N N . SER A 1 77 ? -0.398 27.619 2.095 1.00 51.22 77 SER A N 1
ATOM 605 C CA . SER A 1 77 ? -0.799 28.649 3.066 1.00 51.22 77 SER A CA 1
ATOM 606 C C . SER A 1 77 ? -0.331 30.016 2.590 1.00 51.22 77 SER A C 1
ATOM 608 O O . SER A 1 77 ? 0.768 30.073 1.990 1.00 51.22 77 SER A O 1
#

Radius of gyration: 13.41 Å; Cα contacts (8 Å, |Δi|>4): 113; chains: 1; bounding box: 22×41×34 Å

Foldseek 3Di:
DWDWADDPFGIKIWFQDDPCVVVCLVPVVVVVVVQVVCCQVVVWNKDFPDPVNVVDRTTIIDTGHDPDGRDPPPPDD